Protein AF-A0A7C9I0L3-F1 (afdb_monomer)

InterPro domains:
  IPR058099 XAC0095-like domain [NF047335] (14-75)
  IPR058099 XAC0095-like domain [PF26642] (13-77)

Mean predicted aligned error: 12.0 Å

pLDDT: mean 71.0, std 11.05, range [45.59, 85.5]

Radius of gyration: 20.69 Å; Cα contacts (8 Å, |Δi|>4): 44; chains: 1; bounding box: 36×20×69 Å

Structure (mmCIF, N/CA/C/O backbone):
data_AF-A0A7C9I0L3-F1
#
_entry.id   AF-A0A7C9I0L3-F1
#
loop_
_atom_site.group_PDB
_atom_site.id
_atom_site.type_symbol
_atom_site.label_atom_id
_atom_site.label_alt_id
_atom_site.label_comp_id
_atom_site.label_asym_id
_atom_site.label_entity_id
_atom_site.label_seq_id
_atom_site.pdbx_PDB_ins_code
_atom_site.Cartn_x
_atom_site.Cartn_y
_atom_site.Cartn_z
_atom_site.occupancy
_atom_site.B_iso_or_equiv
_atom_site.auth_seq_id
_atom_site.auth_comp_id
_atom_site.auth_asym_id
_atom_site.auth_atom_id
_atom_site.pdbx_PDB_model_num
ATOM 1 N N . MET A 1 1 ? 16.224 12.734 43.461 1.00 45.59 1 MET A N 1
ATOM 2 C CA . MET A 1 1 ? 14.748 12.797 43.462 1.00 45.59 1 MET A CA 1
ATOM 3 C C . MET A 1 1 ? 14.279 12.592 42.032 1.00 45.59 1 MET A C 1
ATOM 5 O O . MET A 1 1 ? 14.603 13.413 41.194 1.00 45.59 1 MET A O 1
ATOM 9 N N . GLN A 1 2 ? 13.665 11.429 41.804 1.00 49.81 2 GLN A N 1
ATOM 10 C CA . GLN A 1 2 ? 12.866 10.960 40.659 1.00 49.81 2 GLN A CA 1
ATOM 11 C C . GLN A 1 2 ? 12.984 11.704 39.315 1.00 49.81 2 GLN A C 1
ATOM 13 O O . GLN A 1 2 ? 12.370 12.749 39.113 1.00 49.81 2 GLN A O 1
ATOM 18 N N . ASP A 1 3 ? 13.662 11.054 38.361 1.00 49.41 3 ASP A N 1
ATOM 19 C CA . ASP A 1 3 ? 13.326 11.138 36.937 1.00 49.41 3 ASP A CA 1
ATOM 20 C C . ASP A 1 3 ? 11.843 10.776 36.782 1.00 49.41 3 ASP A C 1
ATOM 22 O O . ASP A 1 3 ? 11.442 9.619 36.944 1.00 49.41 3 ASP A O 1
ATOM 26 N N . ALA A 1 4 ? 11.003 11.779 36.538 1.00 55.81 4 ALA A N 1
ATOM 27 C CA . ALA A 1 4 ? 9.603 11.572 36.216 1.00 55.81 4 ALA A CA 1
ATOM 28 C C . ALA A 1 4 ? 9.532 10.865 34.857 1.00 55.81 4 ALA A C 1
ATOM 30 O O . ALA A 1 4 ? 9.692 11.490 33.806 1.00 55.81 4 ALA A O 1
ATOM 31 N N . ALA A 1 5 ? 9.335 9.546 34.886 1.00 60.53 5 ALA A N 1
ATOM 32 C CA . ALA A 1 5 ? 9.091 8.740 33.701 1.00 60.53 5 ALA A CA 1
ATOM 33 C C . ALA A 1 5 ? 7.992 9.413 32.868 1.00 60.53 5 ALA A C 1
ATOM 35 O O . ALA A 1 5 ? 6.862 9.575 33.335 1.00 60.53 5 ALA A O 1
ATOM 36 N N . ARG A 1 6 ? 8.325 9.846 31.643 1.00 60.88 6 ARG A N 1
ATOM 37 C CA . ARG A 1 6 ? 7.317 10.338 30.697 1.00 60.88 6 ARG A CA 1
ATOM 38 C C . ARG A 1 6 ? 6.236 9.262 30.589 1.00 60.88 6 ARG A C 1
ATOM 40 O O . ARG A 1 6 ? 6.603 8.110 30.343 1.00 60.88 6 ARG A O 1
ATOM 47 N N . PRO A 1 7 ? 4.947 9.599 30.763 1.00 54.34 7 PRO A N 1
ATOM 48 C CA . PRO A 1 7 ? 3.887 8.621 30.589 1.00 54.34 7 PRO A CA 1
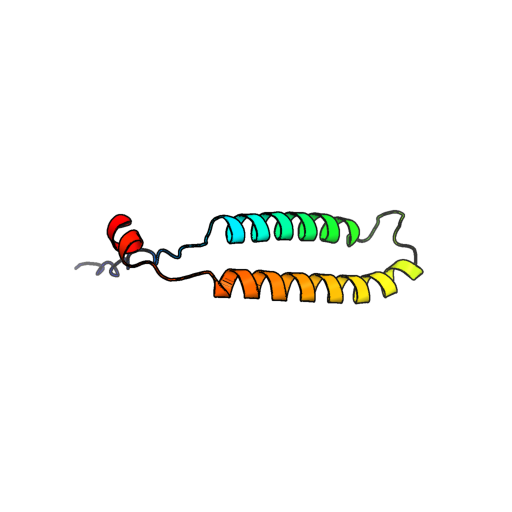ATOM 49 C C . PRO A 1 7 ? 4.017 8.046 29.178 1.00 54.34 7 PRO A C 1
ATOM 51 O O . PRO A 1 7 ? 3.904 8.776 28.191 1.00 54.34 7 PRO A O 1
ATOM 54 N N . GLN A 1 8 ? 4.345 6.755 29.085 1.00 61.41 8 GLN A N 1
ATOM 55 C CA . GLN A 1 8 ? 4.366 6.045 27.815 1.00 61.41 8 GLN A CA 1
ATOM 56 C C . GLN A 1 8 ? 2.916 5.970 27.352 1.00 61.41 8 GLN A C 1
ATOM 58 O O . GLN A 1 8 ? 2.125 5.184 27.868 1.00 61.41 8 GLN A O 1
ATOM 63 N N . LEU A 1 9 ? 2.542 6.863 26.435 1.00 59.97 9 LEU A N 1
ATOM 64 C CA . LEU A 1 9 ? 1.246 6.792 25.786 1.00 59.97 9 LEU A CA 1
ATOM 65 C C . LEU A 1 9 ? 1.172 5.441 25.064 1.00 59.97 9 LEU A C 1
ATOM 67 O O . LEU A 1 9 ? 2.075 5.133 24.280 1.00 59.97 9 LEU A O 1
ATOM 71 N N . PRO A 1 10 ? 0.135 4.632 25.327 1.00 59.34 10 PRO A N 1
ATOM 72 C CA . PRO A 1 10 ? -0.002 3.340 24.684 1.00 59.34 10 PRO A CA 1
ATOM 73 C C . PRO A 1 10 ? -0.053 3.538 23.168 1.00 59.34 10 PRO A C 1
ATOM 75 O O . PRO A 1 10 ? -0.713 4.483 22.709 1.00 59.34 10 PRO A O 1
ATOM 78 N N . PRO A 1 11 ? 0.653 2.692 22.394 1.00 67.19 11 PRO A N 1
ATOM 79 C CA . PRO A 1 11 ? 0.798 2.878 20.961 1.00 67.19 11 PRO A CA 1
ATOM 80 C C . PRO A 1 11 ? -0.581 2.996 20.313 1.00 67.19 11 PRO A C 1
ATOM 82 O O . PRO A 1 11 ? -1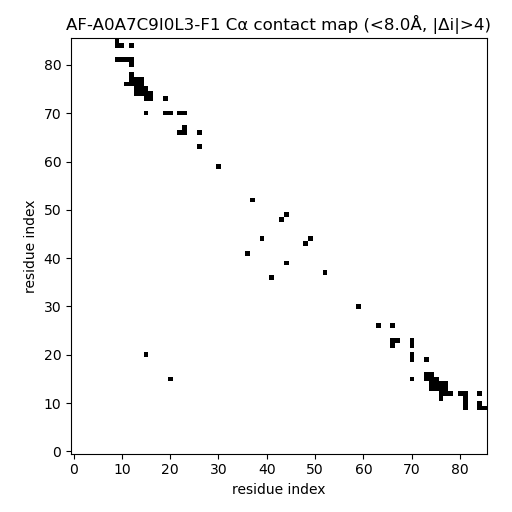.473 2.185 20.557 1.00 67.19 11 PRO A O 1
ATOM 85 N N . ALA A 1 12 ? -0.777 4.042 19.509 1.00 70.38 12 ALA A N 1
ATOM 86 C CA . ALA A 1 12 ? -2.008 4.202 18.751 1.00 70.38 12 ALA A CA 1
ATOM 87 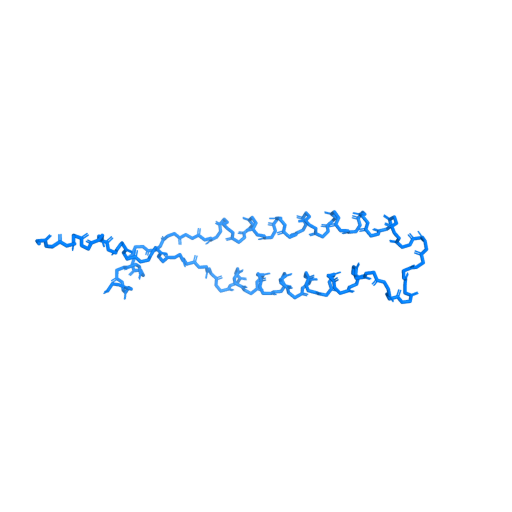C C . ALA A 1 12 ? -2.117 3.039 17.755 1.00 70.38 12 ALA A C 1
ATOM 89 O O . ALA A 1 12 ? -1.317 2.937 16.823 1.00 70.38 12 ALA A O 1
ATOM 90 N N . VAL A 1 13 ? -3.088 2.150 17.975 1.00 75.25 13 VAL A N 1
ATOM 91 C CA . VAL A 1 13 ? -3.303 0.988 17.113 1.00 75.25 13 VAL A CA 1
ATOM 92 C C . VAL A 1 13 ? -4.208 1.397 15.958 1.00 75.25 13 VAL A C 1
ATOM 94 O O . VAL A 1 13 ? -5.380 1.739 16.135 1.00 75.25 13 VAL A O 1
ATOM 97 N N .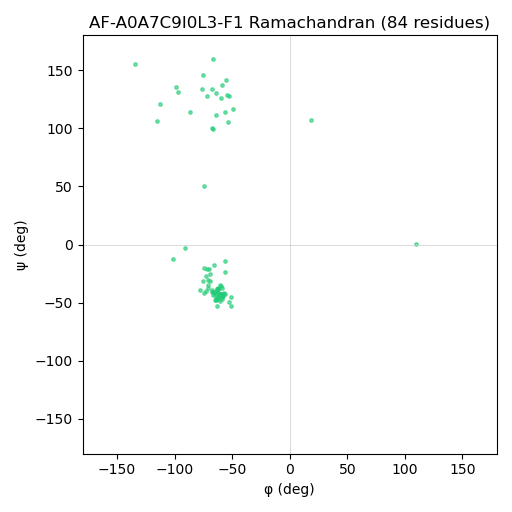 TYR A 1 14 ? -3.639 1.370 14.760 1.00 75.25 14 TYR A N 1
ATOM 98 C CA . TYR A 1 14 ? -4.354 1.600 13.515 1.00 75.25 14 TYR A CA 1
ATOM 99 C C . TYR A 1 14 ? -4.702 0.267 12.869 1.00 75.25 14 TYR A C 1
ATOM 101 O O . TYR A 1 14 ? -3.863 -0.631 12.791 1.00 75.25 14 TYR A O 1
ATOM 109 N N . VAL A 1 15 ? -5.934 0.149 12.381 1.00 81.94 15 VAL A N 1
ATOM 110 C CA . VAL A 1 15 ? -6.383 -1.042 11.660 1.00 81.94 15 VAL A CA 1
ATOM 111 C C . VAL A 1 15 ? -6.267 -0.797 10.175 1.00 81.94 15 VAL A C 1
ATOM 113 O O . VAL A 1 15 ? -6.748 0.213 9.659 1.00 81.94 15 VAL A O 1
ATOM 116 N N . LEU A 1 16 ? -5.663 -1.759 9.487 1.00 83.94 16 LEU A N 1
ATOM 117 C CA . LEU A 1 16 ? -5.690 -1.847 8.041 1.00 83.94 16 LEU A CA 1
ATOM 118 C C . LEU A 1 16 ? -6.505 -3.088 7.656 1.00 83.94 16 LEU A C 1
ATOM 120 O O . LEU A 1 16 ? -6.132 -4.190 8.060 1.00 83.94 16 LEU A O 1
ATOM 124 N N . PRO A 1 17 ? -7.597 -2.946 6.885 1.00 84.50 17 PRO A N 1
ATOM 125 C CA . PRO A 1 17 ? -8.318 -4.098 6.362 1.00 84.50 17 PRO A CA 1
ATOM 126 C C . PRO A 1 17 ? -7.381 -5.015 5.569 1.00 84.50 17 PRO A C 1
ATOM 128 O O . PRO A 1 17 ? -6.540 -4.527 4.812 1.00 84.50 17 PRO A O 1
ATOM 131 N N . GLU A 1 18 ? -7.562 -6.330 5.685 1.00 84.25 18 GLU A N 1
ATOM 132 C CA . GLU A 1 18 ? -6.694 -7.338 5.056 1.00 84.25 18 GLU A CA 1
ATOM 133 C C . GLU A 1 18 ? -6.487 -7.089 3.556 1.00 84.25 18 GLU A C 1
ATOM 135 O O . GLU A 1 18 ? -5.360 -7.062 3.070 1.00 84.25 18 GLU A O 1
ATOM 140 N N . LYS A 1 19 ? -7.565 -6.787 2.824 1.00 82.81 19 LYS A N 1
ATOM 141 C C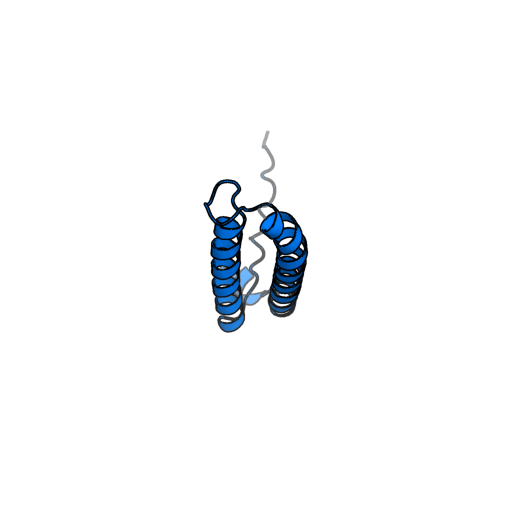A . LYS A 1 19 ? -7.481 -6.448 1.398 1.00 82.81 19 LYS A CA 1
ATOM 142 C C . LYS A 1 19 ? -6.539 -5.269 1.130 1.00 82.81 19 LYS A C 1
ATOM 144 O O . LYS A 1 19 ? -5.747 -5.305 0.196 1.00 82.81 19 LYS A O 1
ATOM 149 N N . SER A 1 20 ? -6.605 -4.228 1.958 1.00 81.31 20 SER A N 1
ATOM 150 C CA . SER A 1 20 ? -5.730 -3.061 1.834 1.00 81.31 20 SER A CA 1
ATOM 151 C C . SER A 1 20 ? -4.286 -3.382 2.223 1.00 81.31 20 SER A C 1
ATOM 153 O O . SER A 1 20 ? -3.367 -2.798 1.656 1.00 81.31 20 SER A O 1
ATOM 155 N N . HIS A 1 21 ? -4.071 -4.327 3.140 1.00 82.12 21 HIS A N 1
ATOM 156 C CA . HIS A 1 21 ? -2.741 -4.847 3.446 1.00 82.12 21 HIS A CA 1
ATOM 157 C C . HIS A 1 21 ? -2.130 -5.587 2.249 1.00 82.12 21 HIS A C 1
ATOM 159 O O . HIS A 1 21 ? -1.003 -5.285 1.861 1.00 82.12 21 HIS A O 1
ATOM 165 N N . LEU A 1 22 ? -2.886 -6.483 1.610 1.00 85.50 22 LEU A N 1
ATOM 166 C CA . LEU A 1 22 ? -2.429 -7.222 0.428 1.00 85.50 22 LEU A CA 1
ATOM 167 C C . LEU A 1 22 ? -2.090 -6.288 -0.743 1.00 85.50 22 LEU A C 1
ATOM 169 O O . LEU A 1 22 ? -1.034 -6.430 -1.356 1.00 85.50 22 LEU A O 1
ATOM 173 N N . GLU A 1 23 ? -2.924 -5.275 -0.996 1.00 82.69 23 GLU A N 1
ATOM 174 C CA . GLU A 1 23 ? -2.654 -4.257 -2.022 1.00 82.69 23 GLU A CA 1
ATOM 175 C C . GLU A 1 23 ? -1.342 -3.488 -1.756 1.00 82.69 23 GLU A C 1
ATOM 177 O O . GLU A 1 23 ? -0.621 -3.141 -2.696 1.00 82.69 23 GLU A O 1
ATOM 182 N N . LEU A 1 24 ? -0.995 -3.230 -0.487 1.00 82.94 24 LEU A N 1
ATOM 183 C CA . LEU A 1 24 ? 0.287 -2.612 -0.123 1.00 82.94 24 LEU A CA 1
ATOM 184 C C . LEU A 1 24 ? 1.475 -3.561 -0.326 1.00 82.94 24 LEU A C 1
ATOM 186 O O . LEU A 1 24 ? 2.541 -3.111 -0.754 1.00 82.94 24 LEU A O 1
ATOM 190 N N . VAL A 1 25 ? 1.309 -4.855 -0.040 1.00 82.88 25 VAL A N 1
ATOM 191 C CA . VAL A 1 25 ? 2.349 -5.871 -0.265 1.00 82.88 25 VAL A CA 1
ATOM 192 C C . VAL A 1 25 ? 2.655 -6.009 -1.756 1.00 82.88 25 VAL A C 1
ATOM 194 O O . VAL A 1 25 ? 3.820 -5.929 -2.144 1.00 82.88 25 VAL A O 1
ATOM 197 N N . GLU A 1 26 ? 1.635 -6.127 -2.609 1.00 83.31 26 GLU A N 1
ATOM 198 C CA . GLU A 1 26 ? 1.829 -6.162 -4.065 1.00 83.31 26 GLU A CA 1
ATOM 199 C C . GLU A 1 26 ? 2.545 -4.908 -4.567 1.00 83.31 26 GLU A C 1
ATOM 201 O O . GLU A 1 26 ? 3.493 -4.990 -5.351 1.00 83.31 26 GLU A O 1
ATOM 206 N N . LEU A 1 27 ? 2.135 -3.732 -4.082 1.00 81.69 27 LEU A N 1
ATOM 207 C CA . LEU A 1 27 ? 2.763 -2.472 -4.458 1.00 81.69 27 LEU A CA 1
ATOM 208 C C . LEU A 1 27 ? 4.254 -2.447 -4.109 1.00 81.69 27 LEU A C 1
ATOM 210 O O . LEU A 1 27 ? 5.066 -2.004 -4.925 1.00 81.69 27 LEU A O 1
ATOM 214 N N . ARG A 1 28 ? 4.622 -2.941 -2.921 1.00 81.12 28 ARG A N 1
ATOM 215 C CA . ARG A 1 28 ? 6.020 -3.060 -2.495 1.00 81.12 28 ARG A CA 1
ATOM 216 C C . ARG A 1 28 ? 6.819 -3.939 -3.455 1.00 81.12 28 ARG A C 1
ATOM 218 O O . ARG A 1 28 ? 7.924 -3.551 -3.840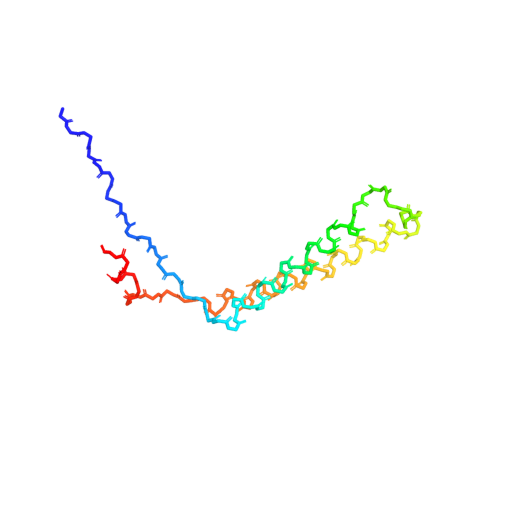 1.00 81.12 28 ARG A O 1
ATOM 225 N N . GLU A 1 29 ? 6.281 -5.085 -3.865 1.00 82.50 29 GLU A N 1
ATOM 226 C CA . GLU A 1 29 ? 6.977 -5.971 -4.805 1.00 82.50 29 GLU A CA 1
ATOM 227 C C . GLU A 1 29 ? 7.124 -5.329 -6.192 1.00 82.50 29 GLU A C 1
ATOM 229 O O . GLU A 1 29 ? 8.217 -5.355 -6.765 1.00 82.50 29 GLU A O 1
ATOM 234 N N . TYR A 1 30 ? 6.093 -4.641 -6.694 1.00 79.69 30 TYR A N 1
ATOM 235 C CA . TYR A 1 30 ? 6.193 -3.875 -7.942 1.00 79.69 30 TYR A CA 1
ATOM 236 C C . TYR A 1 30 ? 7.273 -2.789 -7.877 1.00 79.69 30 TYR A C 1
ATOM 238 O O . TYR A 1 30 ? 8.066 -2.645 -8.810 1.00 79.69 30 TYR A O 1
ATOM 246 N N . MET A 1 31 ? 7.349 -2.043 -6.772 1.00 76.50 31 MET A N 1
ATOM 247 C CA . MET A 1 31 ? 8.389 -1.030 -6.576 1.00 76.50 31 MET A CA 1
ATOM 248 C C . MET A 1 31 ? 9.789 -1.643 -6.532 1.00 76.50 31 MET A C 1
ATOM 250 O O . MET A 1 31 ? 10.716 -1.088 -7.120 1.00 76.50 31 MET A O 1
ATOM 254 N N . ARG A 1 32 ? 9.950 -2.796 -5.876 1.00 77.06 32 ARG A N 1
ATOM 255 C CA . ARG A 1 32 ? 11.229 -3.511 -5.797 1.00 77.06 32 ARG A CA 1
ATOM 256 C C . ARG A 1 32 ? 11.721 -3.950 -7.175 1.00 77.06 32 ARG A C 1
ATOM 258 O O . ARG A 1 32 ? 12.898 -3.773 -7.484 1.00 77.06 32 ARG A O 1
ATOM 265 N N . VAL A 1 33 ? 10.833 -4.498 -8.005 1.00 73.44 33 VAL A N 1
ATOM 266 C CA . VAL A 1 33 ? 11.158 -4.895 -9.385 1.00 73.44 33 VAL A CA 1
ATOM 267 C C . VAL A 1 33 ? 11.536 -3.672 -10.221 1.00 73.44 33 VAL A C 1
ATOM 269 O O . VAL A 1 33 ? 12.583 -3.674 -10.865 1.00 73.44 33 VAL A O 1
ATOM 272 N N . MET A 1 34 ? 10.745 -2.596 -10.152 1.00 72.88 34 MET A N 1
ATOM 273 C CA . MET A 1 34 ? 11.038 -1.356 -10.878 1.00 72.88 34 MET A CA 1
ATOM 274 C C . MET A 1 34 ? 12.358 -0.714 -10.441 1.00 72.88 34 MET A C 1
ATOM 276 O O . MET A 1 34 ? 13.096 -0.227 -11.291 1.00 72.88 34 MET A O 1
ATOM 280 N N . GLY A 1 35 ? 12.692 -0.748 -9.148 1.00 71.12 35 GLY A N 1
ATOM 281 C CA . GLY A 1 35 ? 13.966 -0.245 -8.629 1.00 71.12 35 GLY A CA 1
ATOM 282 C C . GLY A 1 35 ? 15.179 -0.996 -9.185 1.00 71.12 35 GLY A C 1
ATOM 283 O O . GLY A 1 35 ? 16.169 -0.369 -9.539 1.00 71.12 35 GLY A O 1
ATOM 284 N N . ARG A 1 36 ? 15.082 -2.320 -9.355 1.00 68.50 36 ARG A N 1
ATOM 285 C CA . ARG A 1 36 ? 16.143 -3.126 -9.989 1.00 68.50 36 ARG A CA 1
ATOM 286 C C . ARG A 1 36 ? 16.308 -2.810 -11.474 1.00 68.50 36 ARG A C 1
ATOM 288 O O . ARG A 1 36 ? 17.421 -2.737 -11.975 1.00 68.50 36 ARG A O 1
ATOM 295 N N . LEU A 1 37 ? 15.201 -2.587 -12.180 1.00 66.06 37 LEU A N 1
ATOM 296 C CA . LEU A 1 37 ? 15.231 -2.169 -13.587 1.00 66.06 37 LEU A CA 1
ATOM 297 C C . LEU A 1 37 ? 15.754 -0.728 -13.752 1.00 66.06 37 LEU A C 1
ATOM 299 O O . LEU A 1 37 ? 16.314 -0.385 -14.792 1.00 66.06 37 LEU A O 1
ATOM 303 N N . ALA A 1 38 ? 15.606 0.104 -12.716 1.00 66.50 38 ALA A N 1
ATOM 304 C CA . ALA A 1 38 ? 16.140 1.463 -12.646 1.00 66.50 38 ALA A CA 1
ATOM 305 C C . ALA A 1 38 ? 17.661 1.527 -12.510 1.00 66.50 38 ALA A C 1
ATOM 307 O O . ALA A 1 38 ? 18.240 2.586 -12.768 1.00 66.50 38 ALA A O 1
ATOM 308 N N . GLU A 1 39 ? 18.291 0.444 -12.051 1.00 61.75 39 GLU A N 1
ATOM 309 C CA . GLU A 1 39 ? 19.680 0.457 -11.614 1.00 61.75 39 GLU A CA 1
ATOM 310 C C . GLU A 1 39 ? 20.609 0.780 -12.806 1.00 61.75 39 GLU A C 1
ATOM 312 O O . GLU A 1 39 ? 20.432 0.247 -13.914 1.00 61.75 39 GLU A O 1
ATOM 317 N N . PRO A 1 40 ? 21.541 1.740 -12.668 1.00 54.91 40 PRO A N 1
ATOM 318 C CA . PRO A 1 40 ? 22.509 2.041 -13.718 1.00 54.91 40 PRO A CA 1
ATOM 319 C C . PRO A 1 40 ? 23.488 0.869 -13.890 1.00 54.91 40 PRO A C 1
ATOM 321 O O . PRO A 1 40 ? 24.021 0.376 -12.904 1.00 54.91 40 PRO A O 1
ATOM 324 N N . GLY A 1 41 ? 23.764 0.449 -15.130 1.00 55.94 41 GLY A N 1
ATOM 325 C CA . GLY A 1 41 ? 24.788 -0.571 -15.425 1.00 55.94 41 GLY A CA 1
ATOM 326 C C . GLY A 1 41 ? 24.268 -1.932 -15.899 1.00 55.94 41 GLY A C 1
ATOM 327 O O . GLY A 1 41 ? 25.069 -2.806 -16.213 1.00 55.94 41 GLY A O 1
ATOM 328 N N . THR A 1 42 ? 22.952 -2.121 -16.021 1.00 55.47 42 THR A N 1
ATOM 329 C CA . THR A 1 42 ? 22.396 -3.267 -16.7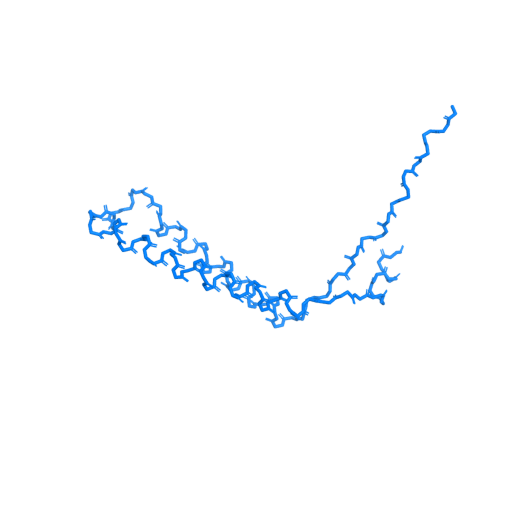58 1.00 55.47 42 THR A CA 1
ATOM 330 C C . THR A 1 42 ? 22.542 -3.043 -18.267 1.00 55.47 42 THR A C 1
ATOM 332 O O . THR A 1 42 ? 22.428 -1.915 -18.744 1.00 55.47 42 THR A O 1
ATOM 335 N N . THR A 1 43 ? 22.765 -4.103 -19.049 1.00 54.44 43 THR A N 1
ATOM 336 C CA . THR A 1 43 ? 22.960 -4.065 -20.517 1.00 54.44 43 THR A CA 1
ATOM 337 C C . THR A 1 43 ? 21.801 -3.405 -21.286 1.00 54.44 43 THR A C 1
ATOM 339 O O . THR A 1 43 ? 21.960 -3.047 -22.449 1.00 54.44 43 THR A O 1
ATOM 342 N N . ALA A 1 44 ? 20.649 -3.207 -20.636 1.00 52.25 44 ALA A N 1
ATOM 343 C CA . ALA A 1 44 ? 19.493 -2.477 -21.156 1.00 52.25 44 ALA A CA 1
ATOM 344 C C . ALA A 1 44 ? 19.679 -0.943 -21.176 1.00 52.25 44 ALA A C 1
ATOM 346 O O . ALA A 1 44 ? 19.013 -0.259 -21.948 1.00 52.25 44 ALA A O 1
ATOM 347 N N . ALA A 1 45 ? 20.618 -0.398 -20.391 1.00 52.47 45 ALA A N 1
ATOM 348 C CA . ALA A 1 45 ? 20.879 1.034 -20.223 1.00 52.47 45 ALA A CA 1
ATOM 349 C C . ALA A 1 45 ? 21.601 1.677 -21.429 1.00 52.47 45 ALA A C 1
ATOM 351 O O . ALA A 1 45 ? 22.606 2.375 -21.281 1.00 52.47 45 ALA A O 1
ATOM 352 N N . SER A 1 46 ? 21.098 1.452 -22.641 1.00 54.97 46 SER A N 1
ATOM 353 C CA . SER A 1 46 ? 21.461 2.248 -23.814 1.00 54.97 46 SER A CA 1
ATOM 354 C C . SER A 1 46 ? 20.948 3.691 -23.660 1.00 54.97 46 SER A C 1
ATOM 356 O O . SER A 1 46 ? 20.045 3.971 -22.871 1.00 54.97 46 SER A O 1
ATOM 358 N N . GLY A 1 47 ? 21.511 4.648 -24.404 1.00 57.25 47 GLY A N 1
ATOM 359 C CA . GLY A 1 47 ? 21.154 6.073 -24.289 1.00 57.25 47 GLY A CA 1
ATOM 360 C C . GLY A 1 47 ? 19.661 6.397 -24.488 1.00 57.25 47 GLY A C 1
ATOM 361 O O . GLY A 1 47 ? 19.184 7.385 -23.933 1.00 57.25 47 GLY A O 1
ATOM 362 N N . PHE A 1 48 ? 18.915 5.543 -25.198 1.00 54.47 48 PHE A N 1
ATOM 363 C CA . PHE A 1 48 ? 17.460 5.649 -25.390 1.00 54.47 48 PHE A CA 1
ATOM 364 C C . PHE A 1 48 ? 16.666 5.380 -24.096 1.00 54.47 48 PHE A C 1
ATOM 366 O O . PHE A 1 48 ? 15.625 5.988 -23.843 1.00 54.47 48 PHE A O 1
ATOM 373 N N . ASP A 1 49 ? 17.203 4.520 -23.233 1.00 55.19 49 ASP A N 1
ATOM 374 C CA . ASP A 1 49 ? 16.576 4.056 -21.996 1.00 55.19 49 ASP A CA 1
ATOM 375 C C . ASP A 1 49 ? 16.554 5.152 -20.914 1.00 55.19 49 ASP A C 1
ATOM 377 O O . ASP A 1 49 ? 15.655 5.202 -20.075 1.00 55.19 49 ASP A O 1
ATOM 381 N N . LYS A 1 50 ? 17.502 6.102 -20.953 1.00 56.16 50 LYS A N 1
ATOM 382 C CA . LYS A 1 50 ? 17.582 7.218 -19.989 1.00 56.16 50 LYS A CA 1
ATOM 383 C C . LYS A 1 50 ? 16.365 8.148 -20.035 1.00 56.16 50 LYS A C 1
ATOM 385 O O . LYS A 1 50 ? 15.922 8.606 -18.983 1.00 56.16 50 LYS A O 1
ATOM 390 N N . ALA A 1 51 ? 15.823 8.427 -21.221 1.00 57.81 51 ALA A N 1
ATOM 391 C CA . ALA A 1 51 ? 14.654 9.296 -21.375 1.00 57.81 51 ALA A CA 1
ATOM 392 C C . ALA A 1 51 ? 13.347 8.563 -21.024 1.00 57.81 51 ALA A C 1
ATOM 394 O O . ALA A 1 51 ? 12.483 9.132 -20.350 1.00 57.81 51 ALA A O 1
ATOM 395 N N . LEU A 1 52 ? 13.234 7.283 -21.411 1.00 58.47 52 LEU A N 1
ATOM 396 C CA . LEU A 1 52 ? 12.097 6.435 -21.047 1.00 58.47 52 LEU A CA 1
ATOM 397 C C . LEU A 1 52 ? 12.012 6.247 -19.526 1.00 58.47 52 LEU A C 1
ATOM 399 O O . LEU A 1 52 ? 10.930 6.384 -18.960 1.00 58.47 52 LEU A O 1
ATOM 403 N N . ARG A 1 53 ? 13.156 6.039 -18.852 1.00 62.41 53 ARG A N 1
ATOM 404 C CA . ARG A 1 53 ? 13.245 5.889 -17.391 1.00 62.41 53 ARG A CA 1
ATOM 405 C C . ARG A 1 53 ? 12.534 7.023 -16.662 1.00 62.41 53 ARG A C 1
ATOM 407 O O . ARG A 1 53 ? 11.650 6.740 -15.864 1.00 62.41 53 ARG A O 1
ATOM 414 N N . SER A 1 54 ? 12.833 8.289 -16.950 1.00 61.03 54 SER A N 1
ATOM 415 C CA . SER A 1 54 ? 12.206 9.410 -16.231 1.00 61.03 54 SER A CA 1
ATOM 416 C C . SER A 1 54 ? 10.680 9.428 -16.370 1.00 61.03 54 SER A C 1
ATOM 418 O O . SER A 1 54 ? 9.975 9.618 -15.380 1.00 61.03 54 SER A O 1
ATOM 420 N N . HIS A 1 55 ? 10.144 9.174 -17.567 1.00 62.31 55 HIS A N 1
ATOM 421 C CA . HIS A 1 55 ? 8.694 9.173 -17.783 1.00 62.31 55 HIS A CA 1
ATOM 422 C C . HIS A 1 55 ? 8.012 7.942 -17.160 1.00 62.31 55 HIS A C 1
ATOM 424 O O . HIS A 1 55 ? 6.966 8.060 -16.513 1.00 62.31 55 HIS A O 1
ATOM 430 N N . SER A 1 56 ? 8.643 6.771 -17.270 1.00 67.62 56 SER A N 1
ATOM 431 C CA . SER A 1 56 ? 8.189 5.530 -16.640 1.00 67.62 56 SER A CA 1
ATOM 432 C C . SER A 1 56 ? 8.229 5.613 -15.111 1.00 67.62 56 SER A C 1
ATOM 434 O O . SER A 1 56 ? 7.269 5.205 -14.457 1.00 67.62 56 SER A O 1
ATOM 436 N N . PHE A 1 57 ? 9.269 6.211 -14.521 1.00 70.94 57 PHE A N 1
ATOM 437 C CA . PHE A 1 57 ? 9.356 6.426 -13.075 1.00 70.94 57 PHE A CA 1
ATOM 438 C C . PHE A 1 57 ? 8.289 7.391 -12.578 1.00 70.94 57 PHE A C 1
ATOM 440 O O . PHE A 1 57 ? 7.652 7.104 -11.569 1.00 70.94 57 PHE A O 1
ATOM 447 N N . VAL A 1 58 ? 8.014 8.483 -13.299 1.00 70.81 58 VAL A N 1
ATOM 448 C CA . VAL A 1 58 ? 6.926 9.406 -12.938 1.00 70.81 58 VAL A CA 1
ATOM 449 C C . VAL A 1 58 ? 5.576 8.686 -12.901 1.00 70.81 58 VAL A C 1
ATOM 451 O O . VAL A 1 58 ? 4.796 8.892 -11.968 1.00 70.81 58 VAL A O 1
ATOM 454 N N . TRP A 1 59 ? 5.289 7.815 -13.872 1.00 72.38 59 TRP A N 1
ATOM 455 C CA . TRP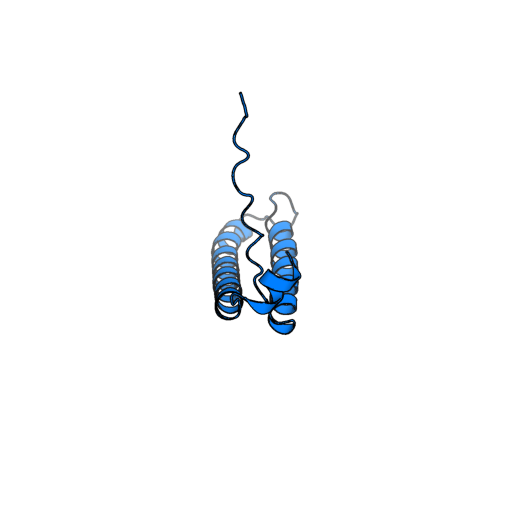 A 1 59 ? 4.060 7.017 -13.856 1.00 72.38 59 TRP A CA 1
ATOM 456 C C . TRP A 1 59 ? 4.014 6.045 -12.667 1.00 72.38 59 TRP A C 1
ATOM 458 O O . TRP A 1 59 ? 2.992 5.974 -11.979 1.00 72.38 59 TRP A O 1
ATOM 468 N N . VAL A 1 60 ? 5.120 5.347 -12.380 1.00 74.31 60 VAL A N 1
ATOM 469 C CA . VAL A 1 60 ? 5.222 4.435 -11.228 1.00 74.31 60 VAL A CA 1
ATOM 470 C C . VAL A 1 60 ? 5.013 5.186 -9.918 1.00 74.31 60 VAL A C 1
ATOM 472 O O . VAL A 1 60 ? 4.179 4.770 -9.117 1.00 74.31 60 VAL A O 1
ATOM 475 N N . PHE A 1 61 ? 5.683 6.320 -9.711 1.00 74.44 61 PHE A N 1
ATOM 476 C CA . PHE A 1 61 ? 5.532 7.120 -8.497 1.00 74.44 61 PHE A CA 1
ATOM 477 C C . PHE A 1 61 ? 4.097 7.617 -8.312 1.00 74.44 61 PHE A C 1
ATOM 479 O O . PHE A 1 61 ? 3.555 7.483 -7.219 1.00 74.44 61 PHE A O 1
ATOM 486 N N . LYS A 1 62 ? 3.428 8.080 -9.377 1.00 76.19 62 LYS A N 1
ATOM 487 C CA . LYS A 1 62 ? 2.000 8.445 -9.318 1.00 76.19 62 LYS A CA 1
ATOM 488 C C . LYS A 1 62 ? 1.108 7.252 -8.976 1.00 76.19 62 LYS A C 1
ATOM 490 O O . LYS A 1 62 ? 0.120 7.389 -8.256 1.00 76.19 62 LYS A O 1
ATOM 495 N N . ARG A 1 63 ? 1.414 6.058 -9.490 1.00 81.00 63 ARG A N 1
ATOM 496 C CA . ARG A 1 63 ? 0.661 4.841 -9.152 1.00 81.00 63 ARG A CA 1
ATOM 497 C C . ARG A 1 63 ? 0.860 4.450 -7.686 1.00 81.00 63 ARG A C 1
ATOM 499 O O . ARG A 1 63 ? -0.118 4.081 -7.032 1.00 81.00 63 ARG A O 1
ATOM 506 N N . VAL A 1 64 ? 2.085 4.563 -7.177 1.00 81.00 64 VAL A N 1
ATOM 507 C CA . VAL A 1 64 ? 2.443 4.313 -5.774 1.00 81.00 64 VAL A CA 1
ATOM 508 C C . VAL A 1 64 ? 1.729 5.293 -4.854 1.00 81.00 64 VAL A C 1
ATOM 510 O O . VAL A 1 64 ? 0.992 4.864 -3.972 1.00 81.00 64 VAL A O 1
ATOM 513 N N . GLU A 1 65 ? 1.853 6.589 -5.122 1.00 80.56 65 GLU A N 1
ATOM 514 C CA . GLU A 1 65 ? 1.202 7.672 -4.381 1.00 80.56 65 GLU A CA 1
ATOM 515 C C . GLU A 1 65 ? -0.315 7.454 -4.272 1.00 80.56 65 GLU A C 1
ATOM 517 O O . GLU A 1 65 ? -0.866 7.432 -3.172 1.00 80.56 65 GLU A O 1
ATOM 522 N N . ARG A 1 66 ? -0.996 7.158 -5.387 1.00 81.25 66 ARG A N 1
ATOM 523 C CA . ARG A 1 66 ? -2.438 6.857 -5.370 1.00 81.25 66 ARG A CA 1
ATOM 524 C C . ARG A 1 66 ? -2.785 5.618 -4.557 1.00 81.25 66 ARG A C 1
ATOM 526 O O . ARG A 1 66 ? -3.852 5.570 -3.951 1.00 81.25 66 ARG A O 1
ATOM 533 N N . SER A 1 67 ? -1.944 4.591 -4.601 1.00 78.88 67 SER A N 1
ATOM 534 C CA . SER A 1 67 ? -2.206 3.321 -3.918 1.00 78.88 67 SER A CA 1
ATOM 535 C C . SER A 1 67 ? -2.005 3.458 -2.409 1.00 78.88 67 SER A C 1
ATOM 537 O O . SER A 1 67 ? -2.879 3.049 -1.650 1.00 78.88 67 SER A O 1
ATOM 539 N N . ILE A 1 68 ? -0.953 4.163 -1.985 1.00 80.62 68 ILE A N 1
ATOM 540 C CA . ILE A 1 68 ? -0.760 4.586 -0.593 1.00 80.62 68 ILE A CA 1
ATOM 541 C C . ILE A 1 68 ? -1.938 5.454 -0.140 1.00 80.62 68 ILE A C 1
ATOM 543 O O . ILE A 1 68 ? -2.525 5.189 0.903 1.00 80.62 68 ILE A O 1
ATOM 547 N N . GLY A 1 69 ? -2.359 6.430 -0.949 1.00 79.81 69 GLY A N 1
ATOM 548 C CA . GLY A 1 69 ? -3.518 7.267 -0.642 1.00 79.81 69 GLY A CA 1
ATOM 549 C C . GLY A 1 69 ? -4.817 6.470 -0.470 1.00 79.81 69 GLY A C 1
ATOM 550 O O . GLY A 1 69 ? -5.614 6.779 0.414 1.00 79.81 69 GLY A O 1
ATOM 551 N N . ARG A 1 70 ? -5.042 5.415 -1.268 1.00 81.25 70 ARG A N 1
ATOM 552 C CA . ARG A 1 70 ? -6.191 4.508 -1.082 1.00 81.25 70 ARG A CA 1
ATOM 553 C C . ARG A 1 70 ? -6.084 3.707 0.211 1.00 81.25 70 ARG A C 1
ATOM 555 O O . ARG A 1 70 ? -7.083 3.617 0.917 1.00 81.25 70 ARG A O 1
ATOM 562 N N . ALA A 1 71 ? -4.907 3.170 0.528 1.00 78.75 71 ALA A N 1
ATOM 563 C CA . ALA A 1 71 ? -4.690 2.436 1.769 1.00 78.75 71 ALA A CA 1
ATOM 564 C C . ALA A 1 71 ? -4.898 3.340 2.993 1.00 78.75 71 ALA A C 1
ATOM 566 O O . ALA A 1 71 ? -5.666 2.987 3.881 1.00 78.75 71 ALA A O 1
ATOM 567 N N . LEU A 1 72 ? -4.326 4.548 2.997 1.00 78.62 72 LEU A N 1
ATOM 568 C CA . LEU A 1 72 ? -4.489 5.526 4.079 1.00 78.62 72 LEU A CA 1
ATOM 569 C C . LEU A 1 72 ? -5.950 5.944 4.291 1.00 78.62 72 LEU A C 1
ATOM 571 O O . LEU A 1 72 ? -6.366 6.115 5.428 1.00 78.62 72 LEU A O 1
ATOM 575 N N . LYS A 1 73 ? -6.764 6.028 3.231 1.00 81.94 73 LYS A N 1
ATOM 576 C CA . LYS A 1 73 ? -8.219 6.264 3.353 1.00 81.94 73 LYS A CA 1
ATOM 577 C C . LYS A 1 73 ? -8.980 5.115 4.024 1.00 81.94 73 LYS A C 1
ATOM 579 O O . LYS A 1 73 ? -10.136 5.296 4.395 1.00 81.94 73 LYS A O 1
ATOM 584 N N . LYS A 1 74 ? -8.387 3.923 4.094 1.00 82.75 74 LYS A N 1
ATOM 585 C CA . LYS A 1 74 ? -8.966 2.730 4.730 1.00 82.75 74 LYS A CA 1
ATOM 586 C C . LYS A 1 74 ? -8.384 2.463 6.112 1.00 82.75 74 LYS A C 1
ATOM 588 O O . LYS A 1 74 ? -8.955 1.657 6.840 1.00 82.75 74 LYS A O 1
ATOM 593 N N . VAL A 1 75 ? -7.290 3.135 6.464 1.00 83.69 75 VAL A N 1
ATOM 594 C CA . VAL A 1 75 ? -6.738 3.117 7.813 1.00 83.69 75 VAL A CA 1
ATOM 595 C C . VAL A 1 75 ? -7.649 3.926 8.725 1.00 83.69 75 VAL A C 1
ATOM 597 O O . VAL A 1 75 ? -7.964 5.080 8.439 1.00 83.69 75 VAL A O 1
ATOM 600 N N . TYR A 1 76 ? -8.054 3.326 9.837 1.00 78.88 76 TYR 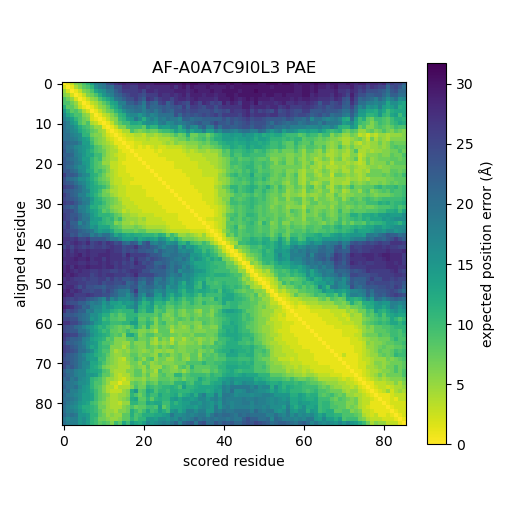A N 1
ATOM 601 C CA . TYR A 1 76 ? -8.804 4.007 10.884 1.00 78.88 76 TYR A CA 1
ATOM 602 C C . TYR A 1 76 ? -8.227 3.669 12.257 1.00 78.88 76 TYR A C 1
ATOM 604 O O . TYR A 1 76 ? -7.574 2.641 12.453 1.00 78.88 76 TYR A O 1
ATOM 612 N N . TRP A 1 77 ? -8.450 4.572 13.206 1.00 81.31 77 TRP A N 1
ATOM 613 C CA . TRP A 1 77 ? -8.093 4.358 14.600 1.00 81.31 77 TRP A CA 1
ATOM 614 C C . TRP A 1 77 ? -9.100 3.417 15.267 1.00 81.31 77 TRP A C 1
ATOM 616 O O . TRP A 1 77 ? -10.308 3.609 15.120 1.00 81.31 77 TRP A O 1
ATOM 626 N N . SER A 1 78 ? -8.613 2.424 16.014 1.00 78.12 78 SER A N 1
ATOM 627 C CA . SER A 1 78 ? -9.467 1.509 16.775 1.00 78.12 78 SER A CA 1
ATOM 628 C C . SER A 1 78 ? -9.232 1.668 18.273 1.00 78.12 78 SER A C 1
ATOM 630 O O . SER A 1 78 ? -8.232 1.189 18.808 1.00 78.12 78 SER A O 1
ATOM 632 N N . ALA A 1 79 ? -10.193 2.304 18.951 1.00 78.94 79 ALA A N 1
ATOM 633 C CA . ALA A 1 79 ? -10.223 2.411 20.409 1.00 78.94 79 ALA A CA 1
ATOM 634 C C . ALA A 1 79 ? -10.208 1.029 21.079 1.00 78.94 79 ALA A C 1
ATOM 636 O O . ALA A 1 79 ? -9.490 0.812 22.047 1.00 78.94 79 ALA A O 1
ATOM 637 N N . GLU A 1 80 ? -10.969 0.084 20.522 1.00 80.50 80 GLU A N 1
ATOM 638 C CA . GLU A 1 80 ? -11.094 -1.284 21.030 1.00 80.50 80 GLU A CA 1
ATOM 639 C C . GLU A 1 80 ? -9.751 -2.021 21.014 1.00 80.50 80 GLU A C 1
ATOM 641 O O . GLU A 1 80 ? -9.372 -2.659 21.994 1.00 80.50 80 GLU A O 1
ATOM 646 N N . LEU A 1 81 ? -9.001 -1.920 19.913 1.00 77.75 81 LEU A N 1
ATOM 647 C CA . LEU A 1 81 ? -7.684 -2.549 19.831 1.00 77.75 81 LEU A CA 1
ATOM 648 C C . LEU A 1 81 ? -6.629 -1.789 20.626 1.00 77.75 81 LEU A C 1
ATOM 650 O O . LEU A 1 81 ? -5.716 -2.419 21.149 1.00 77.75 81 LEU A O 1
ATOM 654 N N . GLN A 1 82 ? -6.750 -0.465 20.743 1.00 79.25 82 GLN A N 1
ATOM 655 C CA . GLN A 1 82 ? -5.879 0.310 21.620 1.00 79.25 82 GLN A CA 1
ATOM 656 C C . GLN A 1 82 ? -6.063 -0.092 23.087 1.00 79.25 82 GLN A C 1
ATOM 658 O O . GLN A 1 82 ? -5.076 -0.167 23.809 1.00 79.25 82 GLN A O 1
ATOM 663 N N . GLU A 1 83 ? -7.291 -0.382 23.515 1.00 78.06 83 GLU A N 1
ATOM 664 C CA . GLU A 1 83 ? -7.568 -0.850 24.873 1.00 78.06 83 GLU A CA 1
ATOM 665 C C . GLU A 1 83 ? -7.067 -2.285 25.099 1.00 78.06 83 GLU A C 1
ATOM 667 O O . GLU A 1 83 ? -6.546 -2.582 26.164 1.00 78.06 83 GLU A O 1
ATOM 672 N N . ARG A 1 84 ? -7.123 -3.161 24.083 1.00 74.94 84 ARG A N 1
ATOM 673 C CA . ARG A 1 84 ? -6.527 -4.515 24.141 1.00 74.94 84 ARG A CA 1
ATOM 674 C C . ARG A 1 84 ? -4.996 -4.539 24.100 1.00 74.94 84 ARG A C 1
ATOM 676 O O . ARG A 1 84 ? -4.405 -5.559 24.435 1.00 74.94 84 ARG A O 1
ATOM 683 N N . ALA A 1 85 ? -4.370 -3.475 23.603 1.00 68.00 85 ALA A N 1
ATOM 684 C CA . ALA A 1 85 ? -2.916 -3.350 23.505 1.00 68.00 85 ALA A CA 1
ATOM 685 C C . ALA A 1 85 ? -2.275 -2.703 24.749 1.00 68.00 85 ALA A C 1
ATOM 687 O O . ALA A 1 85 ? -1.052 -2.554 24.779 1.00 68.00 85 ALA A O 1
ATOM 688 N N . ARG A 1 86 ? -3.089 -2.283 25.726 1.00 65.31 86 ARG A N 1
ATOM 689 C CA . ARG A 1 86 ? -2.670 -1.815 27.055 1.00 65.31 86 ARG A CA 1
ATOM 690 C C . ARG A 1 86 ? -2.558 -2.986 28.020 1.00 65.31 86 ARG A C 1
ATOM 692 O O . ARG A 1 86 ? -1.645 -2.918 28.868 1.00 65.31 86 ARG A O 1
#

Secondary structure (DSSP, 8-state):
--------PPP--EE--HHHHHHHHHHHHHHHHHHHHT-TTSTT--TTHHHHHHHHHHHHHHHHHHHHHHHHTT-EE-HHHHHHT-

Organism: NCBI:txid2682097

Foldseek 3Di:
DDPPPDPPQQDFDKDFPPVLVVLVVVLVVVVVVLVVVLDPDPPVPDVVVVVVNVVVVVVSVVVSVVSVVVRVVRIDTDPPVSVVSD

Nearest PDB structures (foldseek):
  8oir-assembly1_Aa  TM=7.190E-01  e=6.923E+00  Homo sapiens
  6tms-assembly1_G  TM=6.242E-01  e=4.907E+00  synthetic construct

Solvent-accessible surface area (backbone atoms only — not comparable to full-atom values): 5245 Å² total; per-residue (Å²): 133,77,86,76,73,74,81,79,73,72,71,86,40,67,46,65,52,67,72,49,49,52,56,51,52,54,50,52,52,52,50,54,54,52,52,62,73,63,47,88,84,50,95,74,68,44,84,72,41,63,63,52,45,58,57,53,49,53,52,50,51,54,53,49,53,53,49,50,52,54,38,57,74,56,46,44,82,35,69,70,56,32,60,73,71,104

Sequence (86 aa):
MQDAARPQLPPAVYVLPEKSHLELVELREYMRVMGRLAEPGTTAASGFDKALRSHSFVWVFKRVERSIGRALKKVYWSAELQERAR